Protein AF-A0A432GWG7-F1 (afdb_monomer_lite)

Organism: NCBI:txid2024889

Sequence (150 aa):
MNPLFRSGVIVLILLFTWISSAHALIFERRKTYDSEISWFVYPVIGSIPGVQDFYGLGGTVSGIGGSESDITAVSLRGKAKYFDDDFQIDILSIFDIPLFTEHLTFTWFSTKIRNAGWPEGQRGIDSDPDSMYYLLATSVEASGGELYFR

Foldseek 3Di:
DDPVVVVVVVVVVVVVVVPDDPDDPDDDDPDDDFQDWDKDKDKDWDDDPPWKTKIWMKIKIACPPRARKMWIWIWMWIDTPPDPDIKIKIKIKIFFPDDPDNFKTKIKMKMKIAFDKDWDFDDDPPTDRVDIDIDTDRIDIDMDMDIGTD

Secondary structure (DSSP, 8-state):
--HHHHHHHHHHHHHHHHH-------PPPP-PPP---EEEEEEEEEEETTTEEEEEEEEEEESGGGSS-EEEEEEEEEEETTSSSPEEEEEEEEEEEE-SSSSEEEEEEEEEEEEEEEEEE--STT--TT-EEEEEEEEEEEEEEEEEE-

Structure (mmCIF, N/CA/C/O backbone):
data_AF-A0A432GWG7-F1
#
_entry.id   AF-A0A432GWG7-F1
#
loop_
_atom_site.group_PDB
_atom_site.id
_atom_site.type_symbol
_atom_site.label_atom_id
_atom_site.label_alt_id
_atom_site.label_comp_id
_atom_site.label_asym_id
_atom_site.label_entity_id
_atom_site.label_seq_id
_atom_site.pdbx_PDB_ins_code
_atom_site.Cartn_x
_atom_site.Cartn_y
_atom_site.Cartn_z
_atom_site.occupancy
_atom_site.B_iso_or_equiv
_atom_site.auth_seq_id
_atom_site.auth_comp_id
_atom_site.auth_asym_id
_atom_site.auth_atom_id
_atom_site.pdbx_PDB_model_num
ATOM 1 N N . MET A 1 1 ? 11.711 48.736 38.372 1.00 57.62 1 MET A N 1
ATOM 2 C CA . MET A 1 1 ? 10.281 48.351 38.316 1.00 57.62 1 MET A CA 1
ATOM 3 C C . MET A 1 1 ? 9.841 48.012 39.734 1.00 57.62 1 MET A C 1
ATOM 5 O O . MET A 1 1 ? 10.402 47.083 40.303 1.00 57.62 1 MET A O 1
ATOM 9 N N . ASN A 1 2 ? 8.955 48.806 40.345 1.00 72.19 2 ASN A N 1
ATOM 10 C CA . ASN A 1 2 ? 8.607 48.634 41.762 1.00 72.19 2 ASN A CA 1
ATOM 11 C C . ASN A 1 2 ? 7.936 47.270 42.010 1.00 72.19 2 ASN A C 1
ATOM 13 O O . ASN A 1 2 ? 7.147 46.829 41.171 1.00 72.19 2 ASN A O 1
ATOM 17 N N . PRO A 1 3 ? 8.204 46.605 43.148 1.00 71.94 3 PRO A N 1
ATOM 18 C CA . PRO A 1 3 ? 7.635 45.291 43.462 1.00 71.94 3 PRO A CA 1
ATOM 19 C C . PRO A 1 3 ? 6.099 45.306 43.451 1.00 71.94 3 PRO A C 1
ATOM 21 O O . PRO A 1 3 ? 5.483 44.368 42.959 1.00 71.94 3 PRO A O 1
ATOM 24 N N . LEU A 1 4 ? 5.488 46.425 43.856 1.00 73.38 4 LEU A N 1
ATOM 25 C CA . LEU A 1 4 ? 4.041 46.660 43.778 1.00 73.38 4 LEU A CA 1
ATOM 26 C C . LEU A 1 4 ? 3.493 46.619 42.341 1.00 73.38 4 LEU A C 1
ATOM 28 O O . LEU A 1 4 ? 2.406 46.098 42.111 1.00 73.38 4 LEU A O 1
ATOM 32 N N . PHE A 1 5 ? 4.258 47.111 41.363 1.00 81.12 5 PHE A N 1
ATOM 33 C CA . PHE A 1 5 ? 3.858 47.095 39.954 1.00 81.12 5 PHE A CA 1
ATOM 34 C C . PHE A 1 5 ? 3.921 45.678 39.367 1.00 81.12 5 PHE A C 1
ATOM 36 O O . PHE A 1 5 ? 3.009 45.267 38.656 1.00 81.12 5 PHE A O 1
ATOM 43 N N . ARG A 1 6 ? 4.950 44.888 39.718 1.00 77.38 6 ARG A N 1
ATOM 44 C CA . ARG A 1 6 ? 5.039 43.470 39.314 1.00 77.38 6 ARG A CA 1
ATOM 45 C C . ARG A 1 6 ? 3.894 42.645 39.894 1.00 77.38 6 ARG A C 1
ATOM 47 O O . ARG A 1 6 ? 3.283 41.880 39.156 1.00 77.38 6 ARG A O 1
ATOM 54 N N . SER A 1 7 ? 3.581 42.825 41.176 1.00 81.75 7 SER A N 1
ATOM 55 C CA . SER A 1 7 ? 2.462 42.124 41.811 1.00 81.75 7 SER A CA 1
ATOM 56 C C . SER A 1 7 ? 1.121 42.512 41.187 1.00 81.75 7 SER A C 1
ATOM 58 O O . SER A 1 7 ? 0.304 41.636 40.927 1.00 81.75 7 SER A O 1
ATOM 60 N N . GLY A 1 8 ? 0.920 43.795 40.862 1.00 87.69 8 GLY A N 1
ATOM 61 C CA . GLY A 1 8 ? -0.287 44.262 40.174 1.00 87.69 8 GLY A CA 1
ATOM 62 C C . GLY A 1 8 ? -0.478 43.623 38.796 1.00 87.69 8 GLY A C 1
ATOM 63 O O . GLY A 1 8 ? -1.568 43.153 38.488 1.00 87.69 8 GLY A O 1
ATOM 64 N N . VAL A 1 9 ? 0.589 43.528 37.996 1.00 87.31 9 VAL A N 1
ATOM 65 C CA . VAL A 1 9 ? 0.542 42.882 36.672 1.00 87.31 9 VAL A CA 1
ATOM 66 C C . VAL A 1 9 ? 0.233 41.387 36.787 1.00 87.31 9 VAL A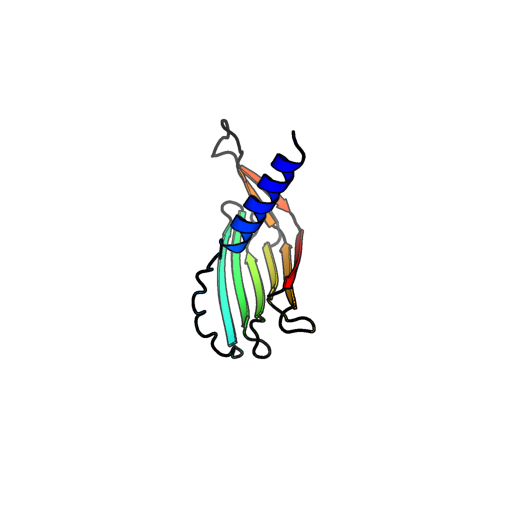 C 1
ATOM 68 O O . VAL A 1 9 ? -0.584 40.878 36.027 1.00 87.31 9 VAL A O 1
ATOM 71 N N . ILE A 1 10 ? 0.827 40.688 37.758 1.00 86.38 10 ILE A N 1
ATOM 72 C CA . ILE A 1 10 ? 0.567 39.256 37.981 1.00 86.38 10 ILE A CA 1
ATOM 73 C C . ILE A 1 10 ? -0.895 39.020 38.373 1.00 86.38 10 ILE A C 1
ATOM 75 O O . ILE A 1 10 ? -1.541 38.136 37.817 1.00 86.38 10 ILE A O 1
ATOM 79 N N . VAL A 1 11 ? -1.435 39.833 39.285 1.00 87.62 11 VAL A N 1
ATOM 80 C CA . VAL A 1 11 ? -2.846 39.746 39.689 1.00 87.62 11 VAL A CA 1
ATOM 81 C C . VAL A 1 11 ? -3.768 39.999 38.499 1.00 87.62 11 VAL A C 1
ATOM 83 O O . VAL A 1 11 ? -4.745 39.275 38.330 1.00 87.62 11 VAL A O 1
ATOM 86 N N . LEU A 1 12 ? -3.438 40.971 37.644 1.00 86.75 12 LEU A N 1
ATOM 87 C CA . LEU A 1 12 ? -4.226 41.274 36.451 1.00 86.75 12 LEU A CA 1
ATOM 88 C C . LEU A 1 12 ? -4.237 40.098 35.463 1.00 86.75 12 LEU A C 1
ATOM 90 O O . LEU A 1 12 ? -5.296 39.734 34.960 1.00 86.75 12 LEU A O 1
ATOM 94 N N . ILE A 1 13 ? -3.078 39.476 35.221 1.00 85.31 13 ILE A N 1
ATOM 95 C CA . ILE A 1 13 ? -2.949 38.303 34.343 1.00 85.31 13 ILE A CA 1
ATOM 96 C C . ILE A 1 13 ? -3.776 37.135 34.889 1.00 85.31 13 ILE A C 1
ATOM 98 O O . ILE A 1 13 ? -4.529 36.522 34.136 1.00 85.31 13 ILE A O 1
ATOM 102 N N . LEU A 1 14 ? -3.693 36.868 36.195 1.00 84.62 14 LEU A N 1
ATOM 103 C CA . LEU A 1 14 ? -4.464 35.803 36.839 1.00 84.62 14 LEU A CA 1
ATOM 104 C C . LEU A 1 14 ? -5.975 36.046 36.727 1.00 84.62 14 LEU A C 1
ATOM 106 O O . LEU A 1 14 ? -6.723 35.126 36.402 1.00 84.62 14 LEU A O 1
ATOM 110 N N . LEU A 1 15 ? -6.423 37.291 36.909 1.00 84.69 15 LEU A N 1
ATOM 111 C CA . LEU A 1 15 ? -7.820 37.683 36.710 1.00 84.69 15 LEU A CA 1
ATOM 112 C C . LEU A 1 15 ? -8.281 37.450 35.266 1.00 84.69 15 LEU A C 1
ATOM 114 O O . LEU A 1 15 ? -9.343 36.869 35.050 1.00 84.69 15 LEU A O 1
ATOM 118 N N . PHE A 1 16 ? -7.468 37.829 34.278 1.00 81.38 16 PHE A N 1
ATOM 119 C CA . PHE A 1 16 ? -7.776 37.593 32.865 1.00 81.38 16 PHE A CA 1
ATOM 120 C C . PHE A 1 16 ? -7.857 36.102 32.521 1.00 81.38 16 PHE A C 1
ATOM 122 O O . PHE A 1 16 ? -8.765 35.698 31.795 1.00 81.38 16 PHE A O 1
ATOM 129 N N . THR A 1 17 ? -6.973 35.266 33.076 1.00 76.75 17 THR A N 1
ATOM 130 C CA . THR A 1 17 ? -7.048 33.808 32.881 1.00 76.75 17 THR A CA 1
ATOM 131 C C . THR A 1 17 ? -8.268 33.182 33.547 1.00 76.75 17 THR A C 1
ATOM 133 O O . THR A 1 17 ? -8.751 32.161 33.072 1.00 76.75 17 THR A O 1
ATOM 136 N N . TRP A 1 18 ? -8.787 33.788 34.618 1.00 73.62 18 TRP A N 1
ATOM 137 C CA . TRP A 1 18 ? -9.930 33.238 35.345 1.00 73.62 18 TRP A CA 1
ATOM 138 C C . TRP A 1 18 ? -11.274 33.593 34.706 1.00 73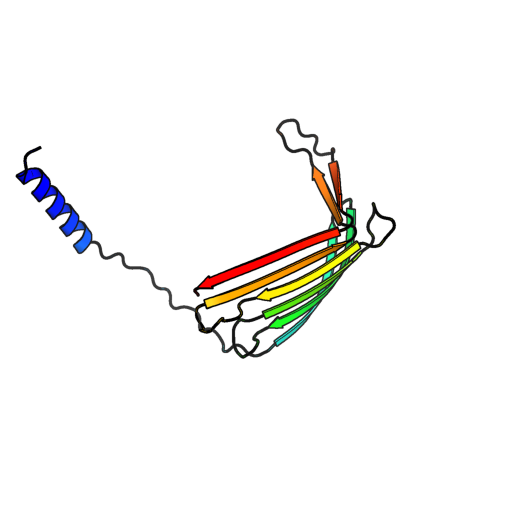.62 18 TRP A C 1
ATOM 140 O O . TRP A 1 18 ? -12.212 32.805 34.772 1.00 73.62 18 TRP A O 1
ATOM 150 N N . ILE A 1 19 ? -11.368 34.768 34.075 1.00 75.38 19 ILE A N 1
ATOM 151 C CA . ILE A 1 19 ? -12.596 35.235 33.412 1.00 75.38 19 ILE A CA 1
ATOM 152 C C . ILE A 1 19 ? -12.708 34.675 31.984 1.00 75.38 19 ILE A C 1
ATOM 154 O O . ILE A 1 19 ? -13.813 34.505 31.467 1.00 75.38 19 ILE A O 1
ATOM 158 N N . SER A 1 20 ? -11.580 34.361 31.339 1.00 67.88 20 SER A N 1
ATOM 159 C CA . SER A 1 20 ? -11.570 33.807 29.985 1.00 67.88 20 SER A CA 1
ATOM 160 C C . SER A 1 20 ? -11.980 32.332 29.990 1.00 67.88 20 SER A C 1
ATOM 162 O O . SER A 1 20 ? -11.158 31.424 30.081 1.00 67.88 20 SER A O 1
ATOM 164 N N . SER A 1 21 ? -13.282 32.085 29.890 1.00 64.06 21 SER A N 1
ATOM 165 C CA . SER A 1 21 ? -13.827 30.759 29.611 1.00 64.06 21 SER A CA 1
ATOM 166 C C . SER A 1 21 ? -13.841 30.551 28.096 1.00 64.06 21 SER A C 1
ATOM 168 O O . SER A 1 21 ? -14.708 31.054 27.378 1.00 64.06 21 SER A O 1
ATOM 170 N N . ALA A 1 22 ? -12.840 29.829 27.589 1.00 63.81 22 ALA A N 1
ATOM 171 C CA . ALA A 1 22 ? -12.826 29.366 26.208 1.00 63.81 22 ALA A CA 1
ATOM 172 C C . ALA A 1 22 ? -13.923 28.306 26.039 1.00 63.81 22 ALA A C 1
ATOM 174 O O . ALA A 1 22 ? -13.754 27.145 26.403 1.00 63.81 22 ALA A O 1
ATOM 175 N N . HIS A 1 23 ? -15.077 28.719 25.524 1.00 59.56 23 HIS A N 1
ATOM 176 C CA . HIS A 1 23 ? -16.156 27.802 25.189 1.00 59.56 23 HIS A CA 1
ATOM 177 C C . HIS A 1 23 ? -15.828 27.167 23.836 1.00 59.56 23 HIS A C 1
ATOM 179 O O . HIS A 1 23 ? -15.904 27.822 22.798 1.00 59.56 23 HIS A O 1
ATOM 185 N N . ALA A 1 24 ? -15.418 25.899 23.846 1.00 64.75 24 ALA A N 1
ATOM 186 C CA . ALA A 1 24 ? -15.294 25.125 22.620 1.00 64.75 24 ALA A CA 1
ATOM 187 C C . ALA A 1 24 ? -16.701 24.825 22.080 1.00 64.75 24 ALA A C 1
ATOM 189 O O . ALA A 1 24 ? -17.560 24.330 22.810 1.00 64.75 24 ALA A O 1
ATOM 190 N N . LEU A 1 25 ? -16.939 25.114 20.801 1.00 60.97 25 LEU A N 1
ATOM 191 C CA . LEU A 1 25 ? -18.109 24.612 20.082 1.00 60.97 25 LEU A CA 1
ATOM 192 C C . LEU A 1 25 ? -17.950 23.093 19.929 1.00 60.97 25 LEU A C 1
ATOM 194 O O . LEU A 1 25 ? -17.305 22.618 18.996 1.00 60.97 25 LEU A O 1
ATOM 198 N N . ILE A 1 26 ? -18.486 22.331 20.883 1.00 57.53 26 ILE A N 1
ATOM 199 C CA . ILE A 1 26 ? -18.537 20.871 20.806 1.00 57.53 26 ILE A CA 1
ATOM 200 C C . ILE A 1 26 ? -19.744 20.522 19.938 1.00 57.53 26 ILE A C 1
ATOM 202 O O . ILE A 1 26 ? -20.886 20.574 20.387 1.00 57.53 26 ILE A O 1
ATOM 206 N N . PHE A 1 27 ? -19.492 20.222 18.667 1.00 70.56 27 PHE A N 1
ATOM 207 C CA . PHE A 1 27 ? -20.513 19.663 17.789 1.00 70.56 27 PHE A CA 1
ATOM 208 C C . PHE A 1 27 ? -20.846 18.238 18.241 1.00 70.56 27 PHE A C 1
ATOM 210 O O . PHE A 1 27 ? -19.940 17.450 18.521 1.00 70.56 27 PHE A O 1
ATOM 217 N N . GLU A 1 28 ? -22.133 17.890 18.275 1.00 61.47 28 GLU A N 1
ATOM 218 C CA . GLU A 1 28 ? -22.551 16.497 18.435 1.00 61.47 28 GLU A CA 1
ATOM 219 C C . GLU A 1 28 ? -21.975 15.670 17.277 1.00 61.47 28 GLU A C 1
ATOM 221 O O . GLU A 1 28 ? -22.251 15.923 16.099 1.00 61.47 28 GLU A O 1
ATOM 226 N N . ARG A 1 29 ? -21.124 14.693 17.608 1.00 58.03 29 ARG A N 1
ATOM 227 C CA . ARG A 1 29 ? -20.564 13.763 16.624 1.00 58.03 29 ARG A CA 1
ATOM 228 C C . ARG A 1 29 ? -21.725 12.953 16.038 1.00 58.03 29 ARG A C 1
ATOM 230 O O . ARG A 1 29 ? -22.592 12.492 16.780 1.00 58.03 29 ARG A O 1
ATOM 237 N N . ARG A 1 30 ? -21.755 12.770 14.710 1.00 66.88 30 ARG A N 1
ATOM 238 C CA . ARG A 1 30 ? -22.715 11.852 14.069 1.00 66.88 30 ARG A CA 1
ATOM 239 C C . ARG A 1 30 ? -22.644 10.489 14.762 1.00 66.88 30 ARG A C 1
ATOM 241 O O . ARG A 1 30 ? -21.549 10.056 15.107 1.00 66.88 30 ARG A O 1
ATOM 248 N N . LYS A 1 31 ? -23.798 9.830 14.937 1.00 55.53 31 LYS A N 1
ATOM 249 C CA . LYS A 1 31 ? -23.848 8.455 15.448 1.00 55.53 31 LYS A CA 1
ATOM 250 C C . LYS A 1 31 ? -22.923 7.583 14.601 1.00 55.53 31 LYS A C 1
ATOM 252 O O . LYS A 1 31 ? -23.156 7.439 13.401 1.00 55.53 31 LYS A O 1
ATOM 257 N N . THR A 1 32 ? -21.882 7.049 15.226 1.00 60.88 32 THR A N 1
ATOM 258 C CA . THR A 1 32 ? -21.096 5.959 14.657 1.00 60.88 32 THR A CA 1
ATOM 259 C C . THR A 1 32 ? -22.026 4.754 14.590 1.00 60.88 32 THR A C 1
ATOM 261 O O . THR A 1 32 ? -22.643 4.402 15.595 1.00 60.88 32 THR A O 1
ATOM 264 N N . TYR A 1 33 ? -22.224 4.206 13.394 1.00 60.25 33 TYR A N 1
ATOM 265 C CA . TYR A 1 33 ? -22.941 2.944 13.242 1.00 60.25 33 TYR A CA 1
ATOM 266 C C . TYR A 1 33 ? -22.082 1.821 13.824 1.00 60.25 33 TYR A C 1
ATOM 268 O O . TYR A 1 33 ? -20.855 1.903 13.750 1.00 60.25 33 TYR A O 1
ATOM 276 N N . ASP A 1 34 ? -22.718 0.796 14.390 1.00 67.94 34 ASP A N 1
ATOM 277 C CA . ASP A 1 34 ? -21.994 -0.403 14.803 1.00 67.94 34 ASP A CA 1
ATOM 278 C C . ASP A 1 34 ? -21.285 -0.994 13.582 1.00 67.94 34 ASP A C 1
ATOM 280 O O . ASP A 1 34 ? -21.876 -1.146 12.509 1.00 67.94 34 ASP A O 1
ATOM 284 N N . SER A 1 35 ? -19.989 -1.248 13.736 1.00 70.44 35 SER A N 1
ATOM 285 C CA . SER A 1 35 ? -19.160 -1.756 12.655 1.00 70.44 35 SER A CA 1
ATOM 286 C C . SER A 1 35 ? -19.485 -3.231 12.422 1.00 70.44 35 SER A C 1
ATOM 288 O O . SER A 1 35 ? -19.216 -4.081 13.271 1.00 70.44 35 SER A O 1
ATOM 290 N N . GLU A 1 36 ? -20.101 -3.543 11.284 1.00 83.75 36 GLU A N 1
ATOM 291 C CA . GLU A 1 36 ? -20.296 -4.917 10.823 1.00 83.75 36 GLU A CA 1
ATOM 292 C C . GLU A 1 36 ? -19.151 -5.320 9.890 1.00 83.75 36 GLU A C 1
ATOM 294 O O . GLU A 1 36 ? -18.688 -4.520 9.072 1.00 83.75 36 GLU A O 1
ATOM 299 N N . ILE A 1 37 ? -18.712 -6.582 9.977 1.00 90.56 37 ILE A N 1
ATOM 300 C CA . ILE A 1 37 ? -17.677 -7.083 9.073 1.00 90.56 37 ILE A CA 1
ATOM 301 C C . ILE A 1 37 ? -18.186 -7.039 7.631 1.00 90.56 37 ILE A C 1
ATOM 303 O O . ILE A 1 37 ? -19.202 -7.641 7.279 1.00 90.56 37 ILE A O 1
ATOM 307 N N . SER A 1 38 ? -17.451 -6.341 6.778 1.00 92.50 38 SER A N 1
ATOM 308 C CA . SER A 1 38 ? -17.762 -6.208 5.363 1.00 92.50 38 SER A CA 1
ATOM 309 C C . SER A 1 38 ? -16.528 -6.507 4.530 1.00 92.50 38 SER A C 1
ATOM 311 O O . SER A 1 38 ? -15.391 -6.400 4.986 1.00 92.50 38 SER A O 1
ATOM 313 N N . TRP A 1 39 ? -16.741 -6.946 3.297 1.00 94.56 39 TRP A N 1
ATOM 314 C CA . TRP A 1 39 ? -15.651 -7.208 2.374 1.00 94.56 39 TRP A CA 1
ATOM 315 C C . TRP A 1 39 ? -16.062 -6.797 0.974 1.00 94.56 39 TRP A C 1
ATOM 317 O O . TRP A 1 39 ? -17.210 -6.970 0.563 1.00 94.56 39 TRP A O 1
ATOM 327 N N . PHE A 1 40 ? -15.112 -6.245 0.235 1.00 95.62 40 PHE A N 1
ATOM 328 C CA . PHE A 1 40 ? -15.323 -5.861 -1.146 1.00 95.62 40 PHE A CA 1
ATOM 329 C C . PHE A 1 40 ? -14.043 -6.058 -1.947 1.00 95.62 40 PHE A C 1
ATOM 331 O O . PHE A 1 40 ? -12.930 -5.888 -1.450 1.00 95.62 40 PHE A O 1
ATOM 338 N N . VAL A 1 41 ? -14.223 -6.443 -3.206 1.00 97.56 41 VAL A N 1
ATOM 339 C CA . VAL A 1 41 ? -13.150 -6.599 -4.186 1.00 97.56 41 VAL A CA 1
ATOM 340 C C . VAL A 1 41 ? -13.450 -5.654 -5.333 1.00 97.56 41 VAL A C 1
ATOM 342 O O . VAL A 1 41 ? -14.593 -5.558 -5.781 1.00 97.56 41 VAL A O 1
ATOM 345 N N . TYR A 1 42 ? -12.432 -4.946 -5.800 1.00 97.38 42 TYR A N 1
ATOM 346 C CA . TYR A 1 42 ? -12.570 -3.923 -6.820 1.00 97.38 42 TYR A CA 1
ATOM 347 C C . TYR A 1 42 ? -11.443 -4.021 -7.851 1.00 97.38 42 TYR A C 1
ATOM 349 O O . TYR A 1 42 ? -10.292 -4.295 -7.499 1.00 97.38 42 TYR A O 1
ATOM 357 N N . PRO A 1 43 ? -11.751 -3.808 -9.141 1.00 97.06 43 PRO A N 1
ATOM 358 C CA . PRO A 1 43 ? -10.724 -3.688 -10.157 1.00 97.06 43 PRO A CA 1
ATOM 359 C C . PRO A 1 43 ? -9.971 -2.370 -9.996 1.00 97.06 43 PRO A C 1
ATOM 361 O O . PRO A 1 43 ? -10.549 -1.339 -9.651 1.00 97.06 43 PRO A O 1
ATOM 364 N N . VAL A 1 44 ? -8.680 -2.402 -10.300 1.00 95.50 44 VAL A N 1
ATOM 365 C CA . VAL A 1 44 ? -7.826 -1.216 -10.368 1.00 95.50 44 VAL A CA 1
ATOM 366 C C . VAL A 1 44 ? -7.203 -1.176 -11.751 1.00 95.50 44 VAL A C 1
ATOM 368 O O . VAL A 1 44 ? -6.647 -2.171 -12.208 1.00 95.50 44 VAL A O 1
ATOM 371 N N . ILE A 1 45 ? -7.303 -0.033 -12.419 1.00 94.06 45 ILE A N 1
ATOM 372 C CA . ILE A 1 45 ? -6.657 0.236 -13.704 1.00 94.06 45 ILE A CA 1
ATOM 373 C C . ILE A 1 45 ? -6.017 1.617 -13.641 1.00 94.06 45 ILE A C 1
ATOM 375 O O . ILE A 1 45 ? -6.588 2.542 -13.062 1.00 94.06 45 ILE A O 1
ATOM 379 N N . GLY A 1 46 ? -4.830 1.764 -14.212 1.00 89.69 46 GLY A N 1
ATOM 380 C CA . GLY A 1 46 ? -4.102 3.022 -14.183 1.00 89.69 46 GLY A CA 1
ATOM 381 C C . GLY A 1 46 ? -2.941 3.051 -15.164 1.00 89.69 46 GLY A C 1
ATOM 382 O O . GLY A 1 46 ? -2.567 2.043 -15.756 1.00 89.69 46 GLY A O 1
ATOM 383 N N . SER A 1 47 ? -2.384 4.242 -15.341 1.00 87.56 47 SER A N 1
ATOM 384 C CA . SER A 1 47 ? -1.243 4.493 -16.216 1.00 87.56 47 SER A CA 1
ATOM 385 C C . SER A 1 47 ? -0.346 5.542 -15.574 1.00 87.56 47 SER A C 1
ATOM 387 O O . SER A 1 47 ? -0.838 6.568 -15.101 1.00 87.56 47 SER A O 1
ATOM 389 N N . ILE A 1 48 ? 0.965 5.301 -15.589 1.00 82.56 48 ILE A N 1
ATOM 390 C CA . ILE A 1 48 ? 1.994 6.315 -15.351 1.00 82.56 48 ILE A CA 1
ATOM 391 C C . ILE A 1 48 ? 2.481 6.778 -16.729 1.00 82.56 48 ILE A C 1
ATOM 393 O O . ILE A 1 48 ? 3.172 6.016 -17.422 1.00 82.56 48 ILE A O 1
ATOM 397 N N . PRO A 1 49 ? 2.140 8.013 -17.145 1.00 76.50 49 PRO A N 1
ATOM 398 C CA . PRO A 1 49 ? 2.486 8.528 -18.461 1.00 76.50 49 PRO A CA 1
ATOM 399 C C . PRO A 1 49 ? 3.972 8.380 -18.785 1.00 76.50 49 PRO A C 1
ATOM 401 O O . PRO A 1 49 ? 4.84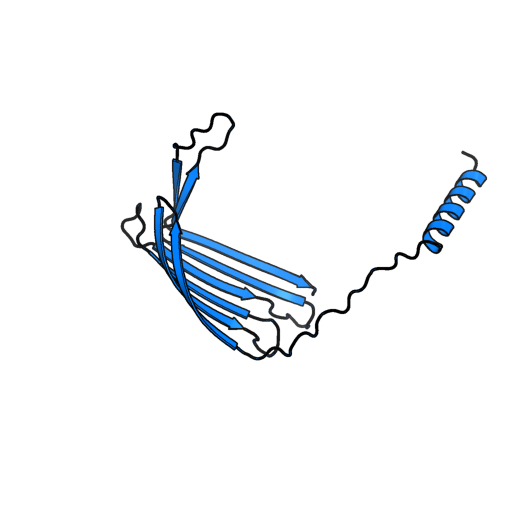8 8.715 -17.990 1.00 76.50 49 PRO A O 1
ATOM 404 N N . GLY A 1 50 ? 4.252 7.867 -19.982 1.00 71.50 50 GLY A N 1
ATOM 405 C CA . GLY A 1 50 ? 5.613 7.686 -20.479 1.00 71.50 50 GLY A CA 1
ATOM 406 C C . GLY A 1 50 ? 6.353 6.473 -19.915 1.00 71.50 50 GLY A C 1
ATOM 407 O O . GLY A 1 50 ? 7.395 6.137 -20.473 1.00 71.50 50 GLY A O 1
ATOM 408 N N . VAL A 1 51 ? 5.813 5.788 -18.900 1.00 78.69 51 VAL A N 1
ATOM 409 C CA . VAL A 1 51 ? 6.490 4.674 -18.222 1.00 78.69 51 VAL A CA 1
ATOM 410 C C . VAL A 1 51 ? 5.747 3.349 -18.362 1.00 78.69 51 VAL A C 1
ATOM 412 O O . VAL A 1 51 ? 6.379 2.360 -18.733 1.00 78.69 51 VAL A O 1
ATOM 415 N N . GLN A 1 52 ? 4.451 3.292 -18.038 1.00 85.75 52 GLN A N 1
ATOM 416 C CA . GLN A 1 52 ? 3.759 2.005 -17.899 1.00 85.75 52 GLN A CA 1
ATOM 417 C C . GLN A 1 52 ? 2.247 2.128 -17.690 1.00 85.75 52 GLN A C 1
ATOM 419 O O . GLN A 1 52 ? 1.780 2.993 -16.951 1.00 85.75 52 GLN A O 1
ATOM 424 N N . ASP A 1 53 ? 1.517 1.158 -18.229 1.00 89.62 53 ASP A N 1
ATOM 425 C CA . ASP A 1 53 ? 0.112 0.902 -17.909 1.00 89.62 53 ASP A CA 1
ATOM 426 C C . ASP A 1 53 ? 0.022 -0.288 -16.953 1.00 89.62 53 ASP A C 1
ATOM 428 O O . ASP A 1 53 ? 0.808 -1.234 -17.064 1.00 89.62 53 ASP A O 1
ATOM 432 N N . PHE A 1 54 ? -0.935 -0.273 -16.029 1.00 92.75 54 PHE A N 1
ATOM 433 C CA . PHE A 1 54 ? -1.133 -1.351 -15.065 1.00 92.75 54 PHE A CA 1
ATOM 434 C C . PHE A 1 54 ? -2.609 -1.595 -14.748 1.00 92.75 54 PHE A C 1
ATOM 436 O O . PHE A 1 54 ? -3.467 -0.717 -14.840 1.00 92.75 54 PHE A O 1
ATOM 443 N N . TYR A 1 55 ? -2.896 -2.824 -14.346 1.00 96.00 55 TYR A N 1
ATOM 444 C CA . TYR A 1 55 ? -4.213 -3.285 -13.945 1.00 96.00 55 TYR A CA 1
ATOM 445 C C . TYR A 1 55 ? -4.093 -4.329 -12.839 1.00 96.00 55 TYR A C 1
ATOM 447 O O . TYR A 1 55 ? -3.050 -4.956 -12.658 1.00 96.00 55 TYR A O 1
ATOM 455 N N . GLY A 1 56 ? -5.170 -4.555 -12.104 1.00 96.62 56 GLY A N 1
ATOM 456 C CA . GLY A 1 56 ? -5.186 -5.564 -11.064 1.00 96.62 56 GLY A CA 1
ATOM 457 C C . GLY A 1 56 ? -6.439 -5.519 -10.217 1.00 96.62 56 GLY A C 1
ATOM 458 O O . GLY A 1 56 ? -7.489 -5.037 -10.649 1.00 96.62 56 GLY A O 1
ATOM 459 N N . LEU A 1 57 ? -6.315 -6.053 -9.010 1.00 97.75 57 LEU A N 1
ATOM 460 C CA . LEU A 1 57 ? -7.409 -6.169 -8.059 1.00 97.75 57 LEU A CA 1
ATOM 461 C C . LEU A 1 57 ? -6.964 -5.634 -6.704 1.00 97.75 57 LEU A C 1
ATOM 463 O O . LEU A 1 57 ? -5.855 -5.913 -6.243 1.00 97.75 57 LEU A O 1
ATOM 467 N N . GLY A 1 58 ? -7.861 -4.889 -6.074 1.00 97.56 58 GLY A N 1
ATOM 468 C CA . GLY A 1 58 ? -7.816 -4.575 -4.659 1.00 97.56 58 GLY A CA 1
ATOM 469 C C . GLY A 1 58 ? -8.912 -5.336 -3.930 1.00 97.56 58 GLY A C 1
ATOM 470 O O . GLY A 1 58 ? -9.999 -5.553 -4.464 1.00 97.56 58 GLY A O 1
ATOM 471 N N . GLY A 1 59 ? -8.622 -5.760 -2.712 1.00 97.81 59 GLY A N 1
ATOM 472 C CA . GLY A 1 59 ? -9.588 -6.354 -1.807 1.00 97.81 59 GLY A CA 1
ATOM 473 C C . GLY A 1 59 ? -9.434 -5.735 -0.434 1.00 97.81 59 GLY A C 1
ATOM 474 O O . GLY A 1 59 ? -8.313 -5.588 0.052 1.00 97.81 59 GLY A O 1
ATOM 475 N N . THR A 1 60 ? -10.555 -5.396 0.186 1.00 97.25 60 THR A N 1
ATOM 476 C CA . THR A 1 60 ? -10.584 -4.844 1.536 1.00 97.25 60 THR A CA 1
ATOM 477 C C . THR A 1 60 ? -11.571 -5.630 2.377 1.00 97.25 60 THR A C 1
ATOM 479 O O . THR A 1 60 ? -12.698 -5.888 1.951 1.00 97.25 60 THR A O 1
ATOM 482 N N . VAL A 1 61 ? -11.133 -6.012 3.571 1.00 96.38 61 VAL A N 1
ATOM 483 C CA . VAL A 1 61 ? -11.987 -6.496 4.654 1.00 96.38 61 VAL A CA 1
ATOM 484 C C . VAL A 1 61 ? -12.036 -5.386 5.688 1.00 96.38 61 VAL A C 1
ATOM 486 O O . VAL A 1 61 ? -10.987 -4.961 6.164 1.00 96.38 61 VAL A O 1
ATOM 489 N N . SER A 1 62 ? -1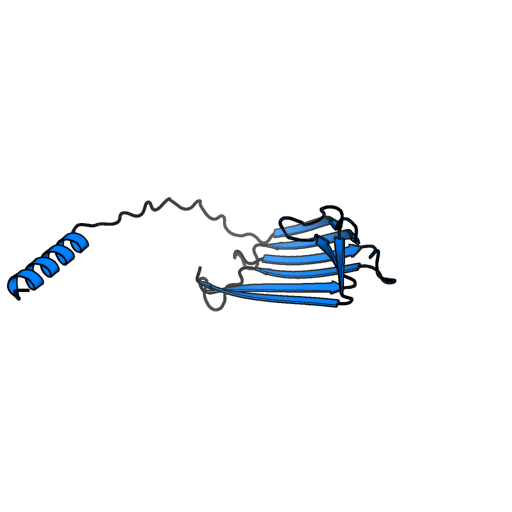3.235 -4.913 5.997 1.00 93.81 62 SER A N 1
ATOM 490 C CA . SER A 1 62 ? -13.478 -3.807 6.914 1.00 93.81 62 SER A CA 1
ATOM 491 C C . SER A 1 62 ? -14.328 -4.259 8.090 1.00 93.81 62 SER A C 1
ATOM 493 O O . SER A 1 62 ? -15.066 -5.245 7.994 1.00 93.81 62 SER A O 1
ATOM 495 N N . GLY A 1 63 ? -14.206 -3.559 9.209 1.00 89.44 63 GLY A N 1
ATOM 496 C CA . GLY A 1 63 ? -15.017 -3.822 10.390 1.00 89.44 63 GLY A CA 1
ATOM 497 C C . GLY A 1 63 ? -14.569 -5.038 11.197 1.00 89.44 63 GLY A C 1
ATOM 498 O O . GLY A 1 63 ? -15.378 -5.735 11.818 1.00 89.44 63 GLY A O 1
ATOM 499 N N . ILE A 1 64 ? -13.275 -5.361 11.152 1.00 88.75 64 ILE A N 1
ATOM 500 C CA . ILE A 1 64 ? -12.740 -6.584 11.754 1.00 88.75 64 ILE A CA 1
ATOM 501 C C . ILE A 1 64 ? -12.946 -6.537 13.272 1.00 88.75 64 ILE A C 1
ATOM 503 O O . ILE A 1 64 ? -12.553 -5.589 13.950 1.00 88.75 64 ILE A O 1
ATOM 507 N N . GLY A 1 65 ? -13.587 -7.572 13.819 1.00 82.75 65 GLY A N 1
ATOM 508 C CA . GLY A 1 65 ? -13.858 -7.662 15.256 1.00 82.75 65 GLY A CA 1
ATOM 509 C C . GLY A 1 65 ? -14.844 -6.615 15.787 1.00 82.75 65 GLY A C 1
ATOM 510 O O . GLY A 1 65 ? -14.826 -6.346 16.983 1.00 82.75 65 GLY A O 1
ATOM 511 N N . GLY A 1 66 ? -15.677 -6.017 14.926 1.00 81.00 66 GLY A N 1
ATOM 512 C CA . GLY A 1 66 ? -16.623 -4.967 15.322 1.00 81.00 66 GLY A CA 1
ATOM 513 C C . GLY A 1 66 ? -15.971 -3.606 15.578 1.00 81.00 66 GLY A C 1
ATOM 514 O O . GLY A 1 66 ? -16.565 -2.745 16.220 1.00 81.00 66 GLY A O 1
ATOM 515 N N . SER A 1 67 ? -14.741 -3.417 15.100 1.00 82.50 67 SER A N 1
ATOM 516 C CA . SER A 1 67 ? -13.966 -2.181 15.242 1.00 82.50 67 SER A CA 1
ATOM 517 C C . SER A 1 67 ? -13.871 -1.426 13.912 1.00 82.50 67 SER A C 1
ATOM 519 O O . SER A 1 67 ? -14.458 -1.846 12.924 1.00 82.50 67 SER A O 1
ATOM 521 N N . GLU A 1 68 ? -13.129 -0.323 13.856 1.00 85.69 68 GLU A N 1
ATOM 522 C CA . GLU A 1 68 ? -12.791 0.356 12.590 1.00 85.69 68 GLU A CA 1
ATOM 523 C C . GLU A 1 68 ? -11.550 -0.250 11.908 1.00 85.69 68 GLU A C 1
ATOM 525 O O . GLU A 1 68 ? -11.003 0.336 10.981 1.00 85.69 68 GLU A O 1
ATOM 530 N N . SER A 1 69 ? -11.085 -1.417 12.368 1.00 92.31 69 SER A N 1
ATOM 531 C CA . SER A 1 69 ? -9.927 -2.071 11.776 1.00 92.31 69 SER A CA 1
ATOM 532 C C . SER A 1 69 ? -10.222 -2.619 10.386 1.00 92.31 69 SER A C 1
ATOM 534 O O . SER A 1 69 ? -11.135 -3.435 10.202 1.00 92.31 69 SER A O 1
ATOM 536 N N . ASP A 1 70 ? -9.344 -2.272 9.449 1.00 94.81 70 ASP A N 1
ATOM 537 C CA . ASP A 1 70 ? -9.447 -2.660 8.048 1.00 94.81 70 ASP A CA 1
ATOM 538 C C . ASP A 1 70 ? -8.151 -3.317 7.564 1.00 94.81 70 ASP A C 1
ATOM 540 O O . ASP A 1 70 ? -7.045 -2.919 7.927 1.00 94.81 70 ASP A O 1
ATOM 544 N N . ILE A 1 71 ? -8.263 -4.308 6.682 1.00 96.81 71 ILE A N 1
ATOM 545 C CA . ILE A 1 71 ? -7.124 -4.880 5.958 1.00 96.81 71 ILE A CA 1
ATOM 546 C C . ILE A 1 71 ? -7.388 -4.734 4.469 1.00 96.81 71 ILE A C 1
ATOM 548 O O . ILE A 1 71 ? -8.391 -5.226 3.958 1.00 96.81 71 ILE A O 1
ATOM 552 N N . THR A 1 72 ? -6.465 -4.086 3.765 1.00 97.50 72 THR A N 1
ATOM 553 C CA . THR A 1 72 ? -6.504 -3.907 2.314 1.00 97.50 72 THR A CA 1
ATOM 554 C C . THR A 1 72 ? -5.295 -4.564 1.673 1.00 97.50 72 THR A C 1
ATOM 556 O O . THR A 1 72 ? -4.161 -4.303 2.062 1.00 97.50 72 THR A O 1
ATOM 559 N N . ALA A 1 73 ? 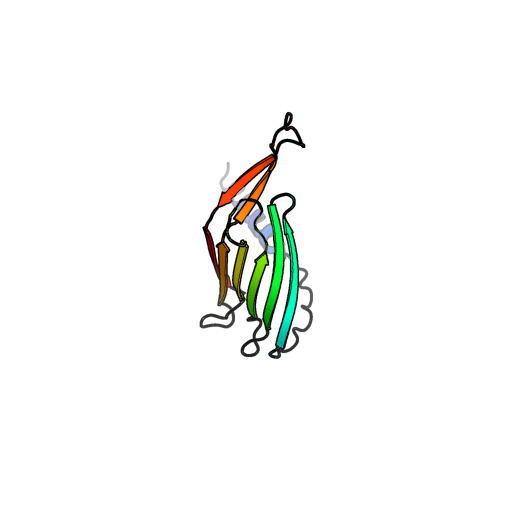-5.527 -5.382 0.654 1.00 98.12 73 ALA A N 1
ATOM 560 C CA . ALA A 1 73 ? -4.485 -5.942 -0.191 1.00 98.12 73 ALA A CA 1
ATOM 561 C C . ALA A 1 73 ? -4.741 -5.548 -1.645 1.00 98.12 73 ALA A C 1
ATOM 563 O O . ALA A 1 73 ? -5.863 -5.668 -2.138 1.00 98.12 73 ALA A O 1
ATOM 564 N N . VAL A 1 74 ? -3.706 -5.094 -2.343 1.00 97.81 74 VAL A N 1
ATOM 565 C CA . VAL A 1 74 ? -3.779 -4.718 -3.758 1.00 97.81 74 VAL A CA 1
ATOM 566 C C . VAL A 1 74 ? -2.638 -5.390 -4.500 1.00 97.81 74 VAL A C 1
ATOM 568 O O . VAL A 1 74 ? -1.494 -5.304 -4.069 1.00 97.81 74 VAL A O 1
ATOM 571 N N . SER A 1 75 ? -2.936 -6.038 -5.624 1.00 97.44 75 SER A N 1
ATOM 572 C CA . SER A 1 75 ? -1.917 -6.570 -6.530 1.00 97.44 75 SER A CA 1
ATOM 573 C C . SER A 1 75 ? -2.183 -6.063 -7.937 1.00 97.44 75 SER A C 1
ATOM 575 O O . SER A 1 75 ? -3.267 -6.268 -8.490 1.00 97.44 75 SER A O 1
ATOM 577 N N . LEU A 1 76 ? -1.195 -5.371 -8.496 1.00 96.00 76 LEU A N 1
ATOM 578 C CA . LEU A 1 76 ? -1.228 -4.748 -9.811 1.00 96.00 76 LEU A CA 1
ATOM 579 C C . LEU A 1 76 ? -0.111 -5.325 -10.670 1.00 96.00 76 LEU A C 1
ATOM 581 O O . LEU A 1 76 ? 0.996 -5.580 -10.194 1.00 96.00 76 LEU A O 1
ATOM 585 N N . ARG A 1 77 ? -0.392 -5.486 -11.958 1.00 95.06 77 ARG A N 1
ATOM 586 C CA . ARG A 1 77 ? 0.565 -5.906 -12.977 1.00 95.06 77 ARG A CA 1
ATOM 587 C C . ARG A 1 77 ? 0.447 -5.023 -14.199 1.00 95.06 77 ARG A C 1
ATOM 589 O O . ARG A 1 77 ? -0.616 -4.479 -14.482 1.00 95.06 77 ARG A O 1
ATOM 596 N N . GLY A 1 78 ? 1.539 -4.882 -14.924 1.00 92.69 78 GLY A N 1
ATOM 597 C CA . GLY A 1 78 ? 1.591 -4.010 -16.083 1.00 92.69 78 GLY A CA 1
ATOM 598 C C . GLY A 1 78 ? 2.790 -4.303 -16.958 1.00 92.69 78 GLY A C 1
ATOM 599 O O . GLY A 1 78 ? 3.697 -5.025 -16.554 1.00 92.69 78 GLY A O 1
ATOM 600 N N . LYS A 1 79 ? 2.817 -3.710 -18.147 1.00 89.50 79 LYS A N 1
ATOM 601 C CA . LYS A 1 79 ? 4.012 -3.754 -18.992 1.00 89.50 79 LYS A CA 1
ATOM 602 C C . LYS A 1 79 ? 4.921 -2.595 -18.624 1.00 89.50 79 LYS A C 1
ATOM 604 O O . LYS A 1 79 ? 4.512 -1.437 -18.712 1.00 89.50 79 LYS A O 1
ATOM 609 N N . ALA A 1 80 ? 6.147 -2.910 -18.231 1.00 86.44 80 ALA A N 1
ATOM 610 C CA . ALA A 1 80 ? 7.162 -1.910 -17.959 1.00 86.44 80 ALA A CA 1
ATOM 611 C C . ALA A 1 80 ? 7.849 -1.527 -19.278 1.00 86.44 80 ALA A C 1
ATOM 613 O O . ALA A 1 80 ? 8.378 -2.383 -19.977 1.00 86.44 80 ALA A O 1
ATOM 614 N N . LYS A 1 81 ? 7.845 -0.245 -19.656 1.00 85.88 81 LYS A N 1
ATOM 615 C CA . LYS A 1 81 ? 8.425 0.183 -20.944 1.00 85.88 81 LYS A CA 1
ATOM 616 C C . LYS A 1 81 ? 9.952 0.079 -20.995 1.00 85.88 81 LYS A C 1
ATOM 618 O O . LYS A 1 81 ? 10.519 -0.069 -22.072 1.00 85.88 81 LYS A O 1
ATOM 623 N N . TYR A 1 82 ? 10.604 0.216 -19.843 1.00 85.38 82 TYR A N 1
ATOM 624 C CA . TYR A 1 82 ? 12.061 0.332 -19.724 1.00 85.38 82 TYR A CA 1
ATOM 625 C C . TYR A 1 82 ? 12.732 -0.921 -19.144 1.00 85.38 82 TYR A C 1
ATOM 627 O O . TYR A 1 82 ? 13.917 -0.877 -18.821 1.00 85.38 82 TYR A O 1
ATOM 635 N N . PHE A 1 83 ? 11.987 -2.016 -18.992 1.00 87.81 83 PHE A N 1
ATOM 636 C CA . PHE A 1 83 ? 12.477 -3.280 -18.448 1.00 87.81 83 PHE A CA 1
ATOM 637 C C . PHE A 1 83 ? 12.030 -4.433 -19.348 1.00 87.81 83 PHE A C 1
ATOM 639 O O . PHE A 1 83 ? 10.995 -4.337 -20.004 1.00 87.81 83 PHE A O 1
ATOM 646 N N . ASP A 1 84 ? 12.807 -5.516 -19.363 1.00 87.12 84 ASP A N 1
ATOM 647 C CA . ASP A 1 84 ? 12.454 -6.731 -20.110 1.00 87.12 84 ASP A CA 1
ATOM 648 C C . ASP A 1 84 ? 11.323 -7.516 -19.423 1.00 87.12 84 ASP A C 1
ATOM 650 O O . ASP A 1 84 ? 10.526 -8.180 -20.087 1.00 87.12 84 ASP A O 1
ATOM 654 N N . ASP A 1 85 ? 11.245 -7.409 -18.094 1.00 89.50 85 ASP A N 1
ATOM 655 C CA . ASP A 1 85 ? 10.232 -8.048 -17.260 1.00 89.50 85 ASP A CA 1
ATOM 656 C C . ASP A 1 85 ? 9.050 -7.109 -16.965 1.00 89.50 85 ASP A C 1
ATOM 658 O O . ASP A 1 85 ? 9.187 -5.885 -16.881 1.00 89.50 85 ASP A O 1
ATOM 662 N N . ASP A 1 86 ? 7.882 -7.705 -16.720 1.00 90.50 86 ASP A N 1
ATOM 663 C CA . ASP A 1 86 ? 6.657 -6.977 -16.389 1.00 90.50 86 ASP A CA 1
ATOM 664 C C . ASP A 1 86 ? 6.770 -6.193 -15.070 1.00 90.50 86 ASP A C 1
ATOM 666 O O . ASP A 1 86 ? 7.462 -6.571 -14.119 1.00 90.50 86 ASP A O 1
ATOM 670 N N . PHE A 1 87 ? 6.024 -5.096 -14.997 1.00 92.56 87 PHE A N 1
ATOM 671 C CA . PHE A 1 87 ? 5.822 -4.333 -13.777 1.00 92.56 87 PHE A CA 1
ATOM 672 C C . PHE A 1 87 ? 4.898 -5.071 -12.812 1.00 92.56 87 PHE A C 1
ATOM 674 O O . PHE A 1 87 ? 3.875 -5.634 -13.216 1.00 92.56 87 PHE A O 1
ATOM 681 N N . GLN A 1 88 ? 5.198 -4.972 -11.520 1.00 94.88 88 GLN A N 1
ATOM 682 C CA . GLN A 1 88 ? 4.324 -5.471 -10.465 1.00 94.88 88 GLN A CA 1
ATOM 683 C C . GLN A 1 88 ? 4.321 -4.525 -9.266 1.00 94.88 88 GLN A C 1
ATOM 685 O O . GLN A 1 88 ? 5.380 -4.068 -8.842 1.00 94.88 88 GLN A O 1
ATOM 690 N N . ILE A 1 89 ? 3.143 -4.287 -8.689 1.00 94.69 89 ILE A N 1
ATOM 691 C CA . ILE A 1 89 ? 2.990 -3.712 -7.350 1.00 94.69 89 ILE A CA 1
ATOM 692 C C . ILE A 1 89 ? 2.184 -4.683 -6.506 1.00 94.69 89 ILE A C 1
ATOM 694 O O . ILE A 1 89 ? 1.094 -5.077 -6.907 1.00 94.69 89 ILE A O 1
ATOM 698 N N . ASP A 1 90 ? 2.665 -4.958 -5.302 1.00 97.50 90 ASP A N 1
ATOM 699 C CA . ASP A 1 90 ? 1.870 -5.554 -4.237 1.00 97.50 90 ASP A CA 1
ATOM 700 C C . ASP A 1 90 ? 1.832 -4.588 -3.045 1.00 97.50 90 ASP A C 1
ATOM 702 O O . ASP A 1 90 ? 2.877 -4.125 -2.583 1.00 97.50 90 ASP A O 1
ATOM 706 N N . ILE A 1 91 ? 0.631 -4.271 -2.561 1.00 97.38 91 ILE A N 1
ATOM 707 C CA . ILE A 1 91 ? 0.382 -3.432 -1.383 1.00 97.38 91 ILE A CA 1
ATOM 708 C C . ILE A 1 91 ? -0.385 -4.265 -0.367 1.00 97.38 91 ILE A C 1
ATOM 710 O O . ILE A 1 91 ? -1.375 -4.912 -0.708 1.00 97.38 91 ILE A O 1
ATOM 714 N N . LEU A 1 92 ? 0.040 -4.204 0.886 1.00 98.25 92 LEU A N 1
ATOM 715 C CA . LEU A 1 92 ? -0.711 -4.685 2.032 1.00 98.25 92 LEU A CA 1
ATOM 716 C C . LEU A 1 92 ? -0.787 -3.561 3.056 1.00 98.25 92 LEU A C 1
ATOM 718 O O . LEU A 1 92 ? 0.245 -3.073 3.505 1.00 98.25 92 LEU A O 1
ATOM 722 N N . SER A 1 93 ? -1.998 -3.196 3.447 1.00 97.19 93 SER A N 1
ATOM 723 C CA . SER A 1 93 ? -2.257 -2.191 4.468 1.00 97.19 93 SER A CA 1
ATOM 724 C C . SER A 1 93 ? -3.178 -2.759 5.532 1.00 97.19 93 SER A C 1
ATOM 726 O O . SER A 1 93 ? -4.152 -3.447 5.234 1.00 97.19 93 SER A O 1
ATOM 728 N N . ILE A 1 94 ? -2.854 -2.454 6.774 1.00 96.31 94 ILE A N 1
ATOM 729 C CA . ILE A 1 94 ? -3.588 -2.804 7.976 1.00 96.31 94 ILE A CA 1
ATOM 730 C C . ILE A 1 94 ? -3.856 -1.482 8.679 1.00 96.31 94 ILE A C 1
ATOM 732 O O . ILE A 1 94 ? -2.914 -0.792 9.063 1.00 96.31 94 ILE A O 1
ATOM 736 N N . PHE A 1 95 ? -5.119 -1.119 8.818 1.00 94.62 95 PHE A N 1
ATOM 737 C CA . PHE A 1 95 ? -5.533 0.130 9.427 1.00 94.62 95 PHE A CA 1
ATOM 738 C C . PHE A 1 95 ? -6.195 -0.127 10.762 1.00 94.62 95 PHE A C 1
ATOM 740 O O . PHE A 1 95 ? -6.946 -1.086 10.937 1.00 94.62 95 PHE A O 1
ATOM 747 N N . ASP A 1 96 ? -5.903 0.778 11.676 1.00 91.44 96 ASP A N 1
ATOM 748 C CA . ASP A 1 96 ? -6.663 1.047 12.875 1.00 91.44 96 ASP A CA 1
ATOM 749 C C . ASP A 1 96 ? -6.904 -0.168 13.778 1.00 91.44 96 ASP A C 1
ATOM 751 O O . ASP A 1 96 ? -7.991 -0.359 14.323 1.00 91.44 96 ASP A O 1
ATOM 755 N N . ILE A 1 97 ? -5.872 -1.000 13.962 1.00 92.00 97 ILE A N 1
ATOM 756 C CA . ILE A 1 97 ? -5.909 -2.118 14.910 1.00 92.00 97 ILE A CA 1
ATOM 757 C C . ILE A 1 97 ? -5.732 -1.597 16.342 1.00 92.00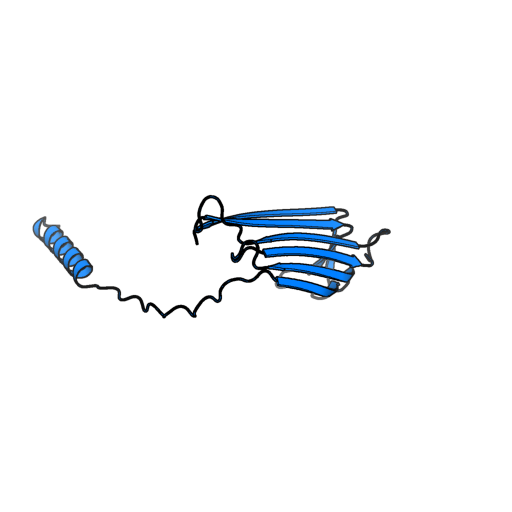 97 ILE A C 1
ATOM 759 O O . ILE A 1 97 ? -4.662 -1.068 16.659 1.00 92.00 97 ILE A O 1
ATOM 763 N N . PRO A 1 98 ? -6.717 -1.783 17.242 1.00 91.12 98 PRO A N 1
ATOM 764 C CA . PRO A 1 98 ? -6.563 -1.421 18.643 1.00 91.12 98 PRO A CA 1
ATOM 765 C C . PRO A 1 98 ? -5.512 -2.312 19.318 1.00 91.12 98 PRO A C 1
ATOM 767 O O . PRO A 1 98 ? -5.543 -3.542 19.237 1.00 91.12 98 PRO A O 1
ATOM 770 N N . LEU A 1 99 ? -4.568 -1.680 20.009 1.00 88.69 99 LEU A N 1
ATOM 771 C CA . LEU A 1 99 ? -3.501 -2.329 20.758 1.00 88.69 99 LEU A CA 1
ATOM 772 C C . LEU A 1 99 ? -3.761 -2.220 22.253 1.00 88.69 99 LEU A C 1
ATOM 774 O O . LEU A 1 99 ? -3.690 -1.130 22.821 1.00 88.69 99 LEU A O 1
ATOM 778 N N . PHE A 1 100 ? -3.984 -3.362 22.907 1.00 88.50 100 PHE A N 1
ATOM 779 C CA . PHE A 1 100 ? -4.210 -3.515 24.357 1.00 88.50 100 PHE A CA 1
ATOM 780 C C . PHE A 1 100 ? -5.429 -2.759 24.933 1.00 88.50 100 PHE A C 1
ATOM 782 O O . PHE A 1 100 ? -5.966 -3.167 25.958 1.00 88.50 100 PHE A O 1
ATOM 789 N N . THR A 1 101 ? -5.858 -1.674 24.292 1.00 86.12 101 THR A N 1
ATOM 790 C CA . THR A 1 101 ? -6.920 -0.736 24.659 1.00 86.12 101 THR A CA 1
ATOM 791 C C . THR A 1 101 ? -7.633 -0.283 23.386 1.00 86.12 101 THR A C 1
ATOM 793 O O . THR A 1 101 ? -7.046 -0.328 22.308 1.00 86.12 101 THR A O 1
ATOM 796 N N . GLU A 1 102 ? -8.856 0.225 23.513 1.00 83.31 102 GLU A N 1
ATOM 797 C CA . GLU A 1 102 ? -9.606 0.798 22.383 1.00 83.31 102 GLU A CA 1
ATOM 798 C C . GLU A 1 102 ? -9.057 2.158 21.908 1.00 83.31 102 GLU A C 1
ATOM 800 O O . GLU A 1 102 ? -9.430 2.633 20.840 1.00 83.31 102 GLU A O 1
ATOM 805 N N . HIS A 1 103 ? -8.173 2.790 22.688 1.00 87.19 103 HIS A N 1
ATOM 806 C CA . HIS A 1 103 ? -7.652 4.130 22.401 1.00 87.19 103 HIS A CA 1
ATOM 807 C C . HIS A 1 103 ? -6.301 4.111 21.691 1.00 87.19 103 HIS A C 1
ATOM 809 O O . HIS A 1 103 ? -6.049 4.946 20.830 1.00 87.19 103 HIS A O 1
ATOM 815 N N . LEU A 1 104 ? -5.406 3.190 22.045 1.00 92.12 104 LEU A N 1
ATOM 816 C CA . LEU A 1 104 ? -4.122 3.058 21.363 1.00 92.12 104 LEU A CA 1
ATOM 817 C C . LEU A 1 104 ? -4.307 2.229 20.099 1.00 92.12 104 LEU A C 1
ATOM 819 O O . LEU A 1 104 ? -4.718 1.078 20.171 1.00 92.12 104 LEU A O 1
ATOM 823 N N . THR A 1 105 ? -3.953 2.798 18.959 1.00 93.62 105 THR A N 1
ATOM 824 C CA . THR A 1 105 ? -4.236 2.227 17.650 1.00 93.62 105 THR A CA 1
ATOM 825 C C . THR A 1 105 ? -2.953 2.072 16.840 1.00 93.62 105 THR A C 1
ATOM 827 O O . THR A 1 105 ? -2.031 2.883 16.957 1.00 93.62 105 THR A O 1
ATOM 830 N N . PHE A 1 106 ? -2.889 1.016 16.033 1.00 94.50 106 PHE A N 1
ATOM 831 C CA . PHE A 1 106 ? -1.789 0.706 15.132 1.00 94.50 106 PHE A CA 1
ATOM 832 C C . PHE A 1 106 ? -2.254 0.628 13.687 1.00 94.50 106 PHE A C 1
ATOM 834 O O . PHE A 1 106 ? -3.188 -0.104 13.360 1.00 94.50 106 PHE A O 1
ATOM 841 N N . THR A 1 107 ? -1.510 1.310 12.826 1.00 96.06 107 THR A N 1
ATOM 842 C CA . THR A 1 107 ? -1.648 1.228 11.375 1.00 96.06 107 THR A CA 1
ATOM 843 C C . THR A 1 107 ? -0.305 0.860 10.769 1.00 96.06 107 THR A C 1
ATOM 845 O O . THR A 1 107 ? 0.742 1.329 11.212 1.00 96.06 107 THR A O 1
ATOM 848 N N . TRP A 1 108 ? -0.316 0.020 9.742 1.00 97.81 108 TRP A N 1
ATOM 849 C CA . TRP A 1 108 ? 0.874 -0.412 9.027 1.00 97.81 108 TRP A CA 1
ATOM 850 C C . TRP A 1 108 ? 0.587 -0.645 7.558 1.00 97.81 108 TRP A C 1
ATOM 852 O O . TRP A 1 108 ? -0.483 -1.113 7.184 1.00 97.81 108 TRP A O 1
ATOM 862 N N . PHE A 1 109 ? 1.573 -0.369 6.720 1.00 97.56 109 PHE A N 1
ATOM 863 C CA . PHE A 1 109 ? 1.525 -0.707 5.313 1.00 97.56 109 PHE A CA 1
ATOM 864 C C . PHE A 1 109 ? 2.874 -1.226 4.829 1.00 97.56 109 PHE A C 1
ATOM 866 O O . PHE A 1 109 ? 3.940 -0.887 5.353 1.00 97.56 109 PHE A O 1
ATOM 873 N N . SER A 1 110 ? 2.816 -2.019 3.770 1.00 97.81 110 SER A N 1
ATOM 874 C CA . SER A 1 110 ? 3.958 -2.461 2.994 1.00 97.81 110 SER A CA 1
ATOM 875 C C . SER A 1 110 ? 3.608 -2.438 1.521 1.00 97.81 110 SER A C 1
ATOM 877 O O . SER A 1 110 ? 2.549 -2.907 1.110 1.00 97.81 110 SER A O 1
ATOM 879 N N . THR A 1 111 ? 4.533 -1.910 0.738 1.00 97.25 111 THR A N 1
ATOM 880 C CA . THR A 1 111 ? 4.451 -1.813 -0.706 1.00 97.25 111 THR A CA 1
ATOM 881 C C . THR A 1 111 ? 5.728 -2.380 -1.293 1.00 97.25 111 THR A C 1
ATOM 883 O O . THR A 1 111 ? 6.833 -1.950 -0.953 1.00 97.25 111 THR A O 1
ATOM 886 N N . LYS A 1 112 ? 5.574 -3.319 -2.218 1.00 97.31 112 LYS A N 1
ATOM 887 C CA . LYS A 1 112 ? 6.659 -3.873 -3.016 1.00 97.31 112 LYS A CA 1
ATOM 888 C C . LYS A 1 112 ? 6.382 -3.608 -4.480 1.00 97.31 112 LYS A C 1
ATOM 890 O O . LYS A 1 112 ? 5.349 -4.015 -5.000 1.00 97.31 112 LYS A O 1
ATOM 895 N N . ILE A 1 113 ? 7.320 -2.947 -5.139 1.00 93.94 113 ILE A N 1
ATOM 896 C CA . ILE A 1 113 ? 7.248 -2.596 -6.550 1.00 93.94 113 ILE A CA 1
ATOM 897 C C . ILE A 1 113 ? 8.418 -3.252 -7.268 1.00 93.94 113 ILE A C 1
ATOM 899 O O . ILE A 1 113 ? 9.557 -3.173 -6.809 1.00 93.94 113 ILE A O 1
ATOM 903 N N . ARG A 1 114 ? 8.147 -3.885 -8.404 1.00 95.12 114 ARG A N 1
ATOM 904 C CA . ARG A 1 114 ? 9.155 -4.432 -9.312 1.00 95.12 114 ARG A CA 1
ATOM 905 C C . ARG A 1 114 ? 9.104 -3.686 -10.630 1.00 95.12 114 ARG A C 1
ATOM 907 O O . ARG A 1 114 ? 8.011 -3.430 -11.134 1.00 95.12 114 ARG A O 1
ATOM 914 N N . ASN A 1 115 ? 10.279 -3.389 -11.180 1.00 93.12 115 ASN A N 1
ATOM 915 C CA . ASN A 1 115 ? 10.440 -2.721 -12.475 1.00 93.12 115 ASN A CA 1
ATOM 916 C C . ASN A 1 115 ? 9.720 -1.363 -12.529 1.00 93.12 115 ASN A C 1
ATOM 918 O O . ASN A 1 115 ? 8.992 -1.054 -13.470 1.00 93.12 115 ASN A O 1
ATOM 922 N N . ALA A 1 116 ? 9.900 -0.567 -11.473 1.00 88.31 116 ALA A N 1
ATOM 923 C CA . ALA A 1 116 ? 9.306 0.753 -11.339 1.00 88.31 116 ALA A CA 1
ATOM 924 C C . ALA A 1 116 ? 10.027 1.762 -12.233 1.00 88.31 116 ALA A C 1
ATOM 926 O O . ALA A 1 116 ? 11.260 1.843 -12.222 1.00 88.31 116 ALA A O 1
ATOM 927 N N . GLY A 1 117 ? 9.261 2.591 -12.937 1.00 87.88 117 GLY A N 1
ATOM 928 C CA . GLY A 1 117 ? 9.778 3.827 -13.507 1.00 87.88 117 GLY A CA 1
ATOM 929 C C . GLY A 1 117 ? 9.010 5.037 -12.991 1.00 87.88 117 GLY A C 1
ATOM 930 O O . GLY A 1 117 ? 7.790 5.004 -12.827 1.00 87.88 117 GLY A O 1
ATOM 931 N N . TRP A 1 118 ? 9.734 6.117 -12.735 1.00 86.12 118 TRP A N 1
ATOM 932 C CA . TRP A 1 118 ? 9.170 7.362 -12.244 1.00 86.12 118 TRP A CA 1
ATOM 933 C C . TRP A 1 118 ? 9.658 8.529 -13.107 1.00 86.12 118 TRP A C 1
ATOM 935 O O . TRP A 1 118 ? 10.868 8.769 -13.176 1.00 86.12 118 TRP A O 1
ATOM 945 N N . PRO A 1 119 ? 8.752 9.223 -13.815 1.00 86.94 119 PRO A N 1
ATOM 946 C CA . PRO A 1 119 ? 9.121 10.345 -14.659 1.00 86.94 119 PRO A CA 1
ATOM 947 C C . PRO A 1 119 ? 9.303 11.601 -13.796 1.00 86.94 119 PRO A C 1
ATOM 949 O O . PRO A 1 119 ? 8.380 12.025 -13.106 1.00 86.94 119 PRO A O 1
ATOM 952 N N . GLU A 1 120 ? 10.475 12.224 -13.857 1.00 84.19 120 GLU A N 1
ATOM 953 C CA . GLU A 1 120 ? 10.730 13.526 -13.240 1.00 84.19 120 GLU A CA 1
ATOM 954 C C . GLU A 1 120 ? 10.976 14.569 -14.328 1.00 84.19 120 GLU A C 1
ATOM 956 O O . GLU A 1 120 ? 11.841 14.417 -15.195 1.00 84.19 120 GLU A O 1
ATOM 961 N N . GLY A 1 121 ? 10.200 15.647 -14.261 1.00 83.19 121 GLY A N 1
ATOM 962 C CA . GLY A 1 121 ? 10.452 16.843 -15.050 1.00 83.19 121 GLY A CA 1
ATOM 963 C C . GLY A 1 121 ? 11.551 17.687 -14.420 1.00 83.19 121 GLY A C 1
ATOM 964 O O . GLY A 1 121 ? 11.813 17.624 -13.212 1.00 83.19 121 GLY A O 1
ATOM 965 N N . GLN A 1 122 ? 12.186 18.523 -15.234 1.00 82.44 122 GLN A N 1
ATOM 966 C CA . GLN A 1 122 ? 13.042 19.573 -14.700 1.00 82.44 122 GLN A CA 1
ATOM 967 C C . GLN A 1 122 ? 12.216 20.531 -13.829 1.00 82.44 122 GLN A C 1
ATOM 969 O O . GLN A 1 122 ? 11.075 20.861 -14.142 1.00 82.44 122 GLN A O 1
ATOM 974 N N . ARG A 1 123 ? 12.793 20.983 -12.713 1.00 77.50 123 ARG A N 1
ATOM 975 C CA . ARG A 1 123 ? 12.166 21.963 -11.816 1.00 77.50 123 ARG A CA 1
ATOM 976 C C . ARG A 1 123 ? 13.027 23.221 -11.781 1.00 77.50 123 ARG A C 1
ATOM 978 O O . ARG A 1 123 ? 14.215 23.131 -11.485 1.00 77.50 123 ARG A O 1
ATOM 985 N N . GLY A 1 124 ? 12.442 24.383 -12.065 1.00 81.12 124 GLY A N 1
ATOM 986 C CA . GLY A 1 124 ? 13.146 25.671 -12.051 1.00 81.12 124 GLY A CA 1
ATOM 987 C C . GLY A 1 124 ? 12.475 26.725 -12.931 1.00 81.12 124 GLY A C 1
ATOM 988 O O . GLY A 1 124 ? 11.606 26.397 -13.731 1.00 81.12 124 GLY A O 1
ATOM 989 N N . ILE A 1 125 ? 12.874 27.992 -12.789 1.00 80.12 125 ILE A N 1
ATOM 990 C CA . ILE A 1 125 ? 12.337 29.094 -13.615 1.00 80.12 125 ILE A CA 1
ATOM 991 C C . ILE A 1 125 ? 12.684 28.892 -15.100 1.00 80.12 125 ILE A C 1
ATOM 993 O O . ILE A 1 125 ? 11.855 29.179 -15.954 1.00 80.12 125 ILE A O 1
ATOM 997 N N . ASP A 1 126 ? 13.853 28.311 -15.383 1.00 85.69 126 ASP A N 1
ATOM 998 C CA . ASP A 1 126 ? 14.317 27.977 -16.736 1.00 85.69 126 ASP A CA 1
ATOM 999 C C . ASP A 1 126 ? 14.102 26.491 -17.083 1.00 85.69 126 ASP A C 1
ATOM 1001 O O . ASP A 1 126 ? 14.833 25.925 -17.895 1.00 85.69 126 ASP A O 1
ATOM 1005 N N . SER A 1 127 ? 13.157 25.816 -16.415 1.00 82.62 127 SER A N 1
ATOM 1006 C CA . SER A 1 127 ? 12.872 24.408 -16.716 1.00 82.62 127 SER A CA 1
ATOM 1007 C C . SER A 1 127 ? 12.189 24.263 -18.073 1.00 82.62 127 SER A C 1
ATOM 1009 O O . SER A 1 127 ? 11.234 24.975 -18.379 1.00 82.62 127 SER A O 1
ATOM 1011 N N . ASP A 1 128 ? 12.685 23.323 -18.876 1.00 83.88 128 ASP A N 1
ATOM 1012 C CA . ASP A 1 128 ? 12.038 22.926 -20.121 1.00 83.88 128 ASP A CA 1
ATOM 1013 C C . ASP A 1 128 ? 10.915 21.920 -19.803 1.00 83.88 128 ASP A C 1
ATOM 1015 O O . ASP A 1 128 ? 11.212 20.827 -19.304 1.00 83.88 128 ASP A O 1
ATOM 1019 N N . PRO A 1 129 ? 9.637 22.260 -20.057 1.00 74.38 129 PRO A N 1
ATOM 1020 C CA . PRO A 1 129 ? 8.505 21.379 -19.774 1.00 74.38 129 PRO A CA 1
ATOM 1021 C C . PRO A 1 129 ? 8.508 20.089 -20.607 1.00 74.38 129 PRO A C 1
ATOM 1023 O O . PRO A 1 129 ? 7.844 19.130 -20.214 1.00 74.38 129 PRO A O 1
ATOM 1026 N N . ASP A 1 130 ? 9.262 20.039 -21.708 1.00 80.69 130 ASP A N 1
ATOM 1027 C CA . ASP A 1 130 ? 9.375 18.852 -22.562 1.00 80.69 130 ASP A CA 1
ATOM 1028 C C . ASP A 1 130 ? 10.559 17.947 -22.163 1.00 80.69 130 ASP A C 1
ATOM 1030 O O . ASP A 1 130 ? 10.686 16.814 -22.640 1.00 80.69 130 ASP A O 1
ATOM 1034 N N . SER A 1 131 ? 11.422 18.411 -21.254 1.00 81.31 131 SER A N 1
ATOM 1035 C CA . SER A 1 131 ? 12.591 17.671 -20.778 1.00 81.31 131 SER A CA 1
ATOM 1036 C C . SER A 1 131 ? 12.250 16.800 -19.568 1.00 81.31 131 SER A C 1
ATOM 1038 O O . SER A 1 131 ? 12.047 17.283 -18.449 1.00 81.31 131 SER A O 1
ATOM 1040 N N . MET A 1 132 ? 12.240 15.485 -19.791 1.00 81.94 132 MET A N 1
ATOM 1041 C CA . MET A 1 132 ? 11.965 14.470 -18.773 1.00 81.94 132 MET A CA 1
ATOM 1042 C C . MET A 1 132 ? 13.164 13.542 -18.596 1.00 81.94 132 MET A C 1
ATOM 1044 O O . MET A 1 132 ? 13.760 13.080 -19.572 1.00 81.94 132 MET A O 1
ATOM 1048 N N . TYR A 1 133 ? 13.475 13.199 -17.350 1.00 84.94 133 TYR A N 1
ATOM 1049 C CA . TYR A 1 133 ? 14.329 12.058 -17.035 1.00 84.94 133 TYR A CA 1
ATOM 1050 C C . TYR A 1 133 ? 13.531 11.016 -16.256 1.00 84.94 133 TYR A C 1
ATOM 1052 O O . TYR A 1 133 ? 12.522 11.314 -15.619 1.00 84.94 133 TYR A O 1
ATOM 1060 N N . TYR A 1 134 ? 13.968 9.764 -16.338 1.00 86.69 134 TYR A N 1
ATOM 1061 C CA . TYR A 1 134 ? 13.260 8.641 -15.741 1.00 86.69 134 TYR A CA 1
ATOM 1062 C C . TYR A 1 134 ? 14.127 8.014 -14.661 1.00 86.69 134 TYR A C 1
ATOM 1064 O O . TYR A 1 134 ? 15.246 7.573 -14.926 1.00 86.69 134 TYR A O 1
ATOM 1072 N N . LEU A 1 135 ? 13.602 7.963 -13.441 1.00 88.19 135 LEU A N 1
ATOM 1073 C CA . LEU A 1 135 ? 14.178 7.174 -12.364 1.00 88.19 135 LEU A CA 1
ATOM 1074 C C . LEU A 1 135 ? 13.676 5.743 -12.518 1.00 88.19 135 LEU A C 1
ATOM 1076 O O . LEU A 1 135 ? 12.474 5.496 -12.460 1.00 88.19 135 LEU A O 1
ATOM 1080 N N . LEU A 1 136 ? 14.596 4.811 -12.749 1.00 91.19 136 LEU A N 1
ATOM 1081 C CA . LEU A 1 136 ? 14.290 3.400 -12.957 1.00 91.19 136 LEU A CA 1
ATOM 1082 C C . LEU A 1 136 ? 14.809 2.590 -11.770 1.00 91.19 136 LEU A C 1
ATOM 1084 O O . LEU A 1 136 ? 15.969 2.730 -11.381 1.00 91.19 136 LEU A O 1
ATOM 1088 N N . ALA A 1 137 ? 13.965 1.728 -11.210 1.00 91.88 137 ALA A N 1
ATOM 1089 C CA . ALA A 1 137 ? 14.330 0.826 -10.126 1.00 91.88 137 ALA A CA 1
ATOM 1090 C C . ALA A 1 137 ? 13.767 -0.577 -10.378 1.00 91.88 137 ALA A C 1
ATOM 1092 O O . ALA A 1 137 ? 12.564 -0.762 -10.549 1.00 91.88 137 ALA A O 1
ATOM 1093 N N . THR A 1 138 ? 14.635 -1.587 -10.354 1.00 93.69 138 THR A N 1
ATOM 1094 C CA . THR A 1 138 ? 14.226 -2.996 -10.496 1.00 93.69 138 THR A CA 1
ATOM 1095 C C . THR A 1 138 ? 13.405 -3.477 -9.302 1.00 93.69 138 THR A C 1
ATOM 1097 O O . THR A 1 138 ? 12.508 -4.300 -9.464 1.00 93.69 138 THR A O 1
ATOM 1100 N N . SER A 1 139 ? 13.674 -2.943 -8.108 1.00 94.25 139 SER A N 1
ATOM 1101 C CA . SER A 1 139 ? 12.927 -3.240 -6.889 1.00 94.25 139 SER A CA 1
ATOM 1102 C C . SER A 1 139 ? 12.839 -2.002 -6.004 1.00 94.25 139 SER A C 1
ATOM 1104 O O . SER A 1 139 ? 13.858 -1.390 -5.687 1.00 94.25 139 SER A O 1
ATOM 1106 N N . VAL A 1 140 ? 11.626 -1.664 -5.574 1.00 93.88 140 VAL A N 1
ATOM 1107 C CA . VAL A 1 140 ? 11.348 -0.650 -4.553 1.00 93.88 140 VAL A CA 1
ATOM 1108 C C . VAL A 1 140 ? 10.522 -1.312 -3.467 1.00 93.88 140 VAL A C 1
ATOM 1110 O O . VAL A 1 140 ? 9.481 -1.902 -3.741 1.00 93.88 140 VAL A O 1
ATOM 1113 N N . GLU A 1 141 ? 10.985 -1.219 -2.231 1.00 96.50 141 GLU A N 1
ATOM 1114 C CA . GLU A 1 141 ? 10.262 -1.720 -1.069 1.00 96.50 141 GLU A CA 1
ATOM 1115 C C . GLU A 1 141 ? 10.099 -0.568 -0.086 1.00 96.50 141 GLU A C 1
ATOM 1117 O O . GLU A 1 141 ? 11.068 0.111 0.256 1.00 96.50 141 GLU A O 1
ATOM 1122 N N . ALA A 1 142 ? 8.863 -0.321 0.329 1.00 96.06 142 ALA A N 1
ATOM 1123 C CA . ALA A 1 142 ? 8.530 0.717 1.285 1.00 96.06 142 ALA A CA 1
ATOM 1124 C C . ALA A 1 142 ? 7.549 0.148 2.300 1.00 96.06 142 ALA A C 1
ATOM 1126 O O . ALA A 1 142 ? 6.495 -0.363 1.937 1.00 96.06 142 ALA A O 1
ATOM 1127 N N . SER A 1 143 ? 7.888 0.261 3.575 1.00 97.12 143 SER A N 1
ATOM 1128 C CA . SER A 1 143 ? 6.998 -0.110 4.666 1.00 97.12 143 SER A CA 1
ATOM 1129 C C . SER A 1 143 ? 7.002 0.982 5.712 1.00 97.12 143 SER A C 1
ATOM 1131 O O . SER A 1 143 ? 8.049 1.568 5.995 1.00 97.12 143 SER A O 1
ATOM 1133 N N . GLY A 1 144 ? 5.850 1.222 6.312 1.00 97.06 144 GLY A N 1
ATOM 1134 C CA . GLY A 1 144 ? 5.692 2.215 7.356 1.00 97.06 144 GLY A CA 1
ATOM 1135 C C . GLY A 1 144 ? 4.574 1.818 8.294 1.00 97.06 144 GLY A C 1
ATOM 1136 O O . GLY A 1 144 ? 3.736 0.980 7.973 1.00 97.06 144 GLY A O 1
ATOM 1137 N N . GLY A 1 145 ? 4.572 2.417 9.471 1.00 96.00 145 GLY A N 1
ATOM 1138 C CA . GLY A 1 145 ? 3.490 2.243 10.415 1.00 96.00 145 GLY A CA 1
ATOM 1139 C C . GLY A 1 145 ? 3.465 3.369 11.425 1.00 96.00 145 GLY A C 1
ATOM 1140 O O . GLY A 1 145 ? 4.454 4.082 11.608 1.00 96.00 145 GLY A O 1
ATOM 1141 N N . GLU A 1 146 ? 2.319 3.512 12.062 1.00 95.62 146 GLU A N 1
ATOM 1142 C CA . GLU A 1 146 ? 2.042 4.540 13.045 1.00 95.62 146 GLU A CA 1
ATOM 1143 C C . GLU A 1 146 ? 1.373 3.917 14.264 1.00 95.62 146 GLU A C 1
ATOM 1145 O O . GLU A 1 146 ? 0.549 3.006 14.157 1.00 95.62 146 GLU A O 1
ATOM 1150 N N . LEU A 1 147 ? 1.755 4.436 15.427 1.00 95.56 147 LEU A N 1
ATOM 1151 C CA . LEU A 1 147 ? 1.062 4.231 16.684 1.00 95.56 147 LEU A CA 1
ATOM 1152 C C . LEU A 1 147 ? 0.499 5.569 17.121 1.00 95.56 147 LEU A C 1
ATOM 1154 O O . LEU A 1 147 ? 1.253 6.534 17.259 1.00 95.56 147 LEU A O 1
ATOM 1158 N N . TYR A 1 148 ? -0.800 5.619 17.372 1.00 87.88 148 TYR A N 1
ATOM 1159 C CA . TYR A 1 148 ? -1.451 6.854 17.775 1.00 87.88 148 TYR A CA 1
ATOM 1160 C C . TYR A 1 148 ? -2.581 6.587 18.767 1.00 87.88 148 TYR A C 1
ATOM 1162 O O . TYR A 1 148 ? -3.123 5.486 18.846 1.00 87.88 148 TYR A O 1
ATOM 1170 N N . PHE A 1 149 ? -2.902 7.600 19.569 1.00 88.25 149 PHE A N 1
ATOM 1171 C CA . PHE A 1 149 ? -4.041 7.563 20.481 1.00 88.25 149 PHE A CA 1
ATOM 1172 C C . PHE A 1 149 ? -5.251 8.215 19.816 1.00 88.25 149 PHE A C 1
ATOM 1174 O O . PHE A 1 149 ? -5.124 9.297 19.238 1.00 88.25 149 PHE A O 1
ATOM 1181 N N . ARG A 1 150 ? -6.402 7.556 19.917 1.00 71.62 150 ARG A N 1
ATOM 1182 C CA . ARG A 1 150 ? -7.684 7.985 19.368 1.00 71.62 150 ARG A CA 1
ATOM 1183 C C . ARG A 1 150 ? -8.608 8.573 20.429 1.00 71.62 150 ARG A C 1
ATOM 1185 O O . ARG A 1 150 ? -8.676 8.008 21.547 1.00 71.62 150 ARG A O 1
#

pLDDT: mean 86.22, std 10.81, range [55.53, 98.25]

Radius of gyration: 26.61 Å; chains: 1; bounding box: 38×57×66 Å